Protein AF-A0A9W6BSF3-F1 (afdb_monomer)

Nearest PDB structures (foldseek):
  6w2r-assembly3_C  TM=2.565E-01  e=5.967E+00  synthetic construct

Radius of gyration: 15.78 Å; Cα contacts (8 Å, |Δi|>4): 71; chains: 1; bounding box: 41×34×52 Å

Organism: NCBI:txid330485

Mean predicted aligned error: 7.22 Å

pLDDT: mean 84.15, std 15.53, range [37.84, 98.12]

Structure (mmCIF, N/CA/C/O backbone):
data_AF-A0A9W6BSF3-F1
#
_entry.id   AF-A0A9W6BSF3-F1
#
loop_
_atom_site.group_PDB
_atom_site.id
_atom_site.type_symbol
_atom_site.label_atom_id
_atom_site.label_alt_id
_atom_site.label_comp_id
_atom_site.label_asym_id
_atom_site.label_entity_id
_atom_site.label_seq_id
_atom_site.pdbx_PDB_ins_code
_atom_site.Cartn_x
_atom_site.Cartn_y
_atom_site.Cartn_z
_atom_site.occupancy
_atom_site.B_iso_or_equiv
_atom_site.auth_seq_id
_atom_site.auth_comp_id
_atom_site.auth_asym_id
_atom_site.auth_atom_id
_atom_site.pdbx_PDB_model_num
ATOM 1 N N . MET A 1 1 ? -2.234 1.289 -33.900 1.00 45.69 1 MET A N 1
ATOM 2 C CA . MET A 1 1 ? -1.082 2.038 -33.365 1.00 45.69 1 MET A CA 1
ATOM 3 C C . MET A 1 1 ? -1.508 2.508 -31.994 1.00 45.69 1 MET A C 1
ATOM 5 O O . MET A 1 1 ? -2.360 3.383 -31.941 1.00 45.69 1 MET A O 1
ATOM 9 N N . THR A 1 2 ? -1.047 1.851 -30.929 1.00 49.62 2 THR A N 1
ATOM 10 C CA . THR A 1 2 ? -1.250 2.350 -29.563 1.00 49.62 2 THR A CA 1
ATOM 11 C C . THR A 1 2 ? -0.461 3.640 -29.412 1.00 49.62 2 THR A C 1
ATOM 13 O O . THR A 1 2 ? 0.667 3.733 -29.907 1.00 49.62 2 THR A O 1
ATOM 16 N N . THR A 1 3 ? -1.088 4.651 -28.820 1.00 48.81 3 THR A N 1
ATOM 17 C CA . THR A 1 3 ? -0.471 5.955 -28.599 1.00 48.81 3 THR A CA 1
ATOM 18 C C . THR A 1 3 ? -0.372 6.268 -27.116 1.00 48.81 3 THR A C 1
ATOM 20 O O . THR A 1 3 ? -0.758 5.478 -26.262 1.00 48.81 3 THR A O 1
ATOM 23 N N . TRP A 1 4 ? 0.266 7.403 -26.839 1.00 48.16 4 TRP A N 1
ATOM 24 C CA . TRP A 1 4 ? 1.271 7.579 -25.791 1.00 48.16 4 TRP A CA 1
ATOM 25 C C . TRP A 1 4 ? 0.789 7.513 -24.332 1.00 48.16 4 TRP A C 1
ATOM 27 O O . TRP A 1 4 ? 1.593 7.665 -23.421 1.00 48.16 4 TRP A O 1
ATOM 37 N N . LEU A 1 5 ? -0.497 7.267 -24.126 1.00 37.84 5 LEU A N 1
ATOM 38 C CA . LEU A 1 5 ? -1.189 7.272 -22.845 1.00 37.84 5 LEU A CA 1
ATOM 39 C C . LEU A 1 5 ? -2.252 6.156 -22.757 1.00 37.84 5 LEU A C 1
ATOM 41 O O . LEU A 1 5 ? -2.842 5.915 -21.713 1.00 37.84 5 LEU A O 1
ATOM 45 N N . ASP A 1 6 ? -2.513 5.427 -23.841 1.00 42.97 6 ASP A N 1
ATOM 46 C CA . ASP A 1 6 ? -3.643 4.487 -23.906 1.00 42.97 6 ASP A CA 1
ATOM 47 C C . ASP A 1 6 ? -3.351 3.159 -23.152 1.00 42.97 6 ASP A C 1
ATOM 49 O O . ASP A 1 6 ? -4.168 2.240 -23.121 1.00 42.97 6 ASP A O 1
ATOM 53 N N . GLU A 1 7 ? -2.174 3.101 -22.516 1.00 51.97 7 GLU A N 1
ATOM 54 C CA . GLU A 1 7 ? -1.539 2.031 -21.732 1.00 51.97 7 GLU A CA 1
ATOM 55 C C . GLU A 1 7 ? -1.190 2.497 -20.281 1.00 51.97 7 GLU A C 1
ATOM 57 O O . GLU A 1 7 ? -0.602 1.733 -19.511 1.00 51.97 7 GLU A O 1
ATOM 62 N N . GLU A 1 8 ? -1.537 3.745 -19.910 1.00 40.22 8 GLU A N 1
ATOM 63 C CA . GLU A 1 8 ? -0.925 4.607 -18.865 1.00 40.22 8 GLU A CA 1
ATOM 64 C C . GLU A 1 8 ? -0.982 4.109 -17.412 1.00 40.22 8 GLU A C 1
ATOM 66 O O . GLU A 1 8 ? -0.116 4.474 -16.625 1.00 40.22 8 GLU A O 1
ATOM 71 N N . TRP A 1 9 ? -1.902 3.218 -17.048 1.00 58.38 9 TRP A N 1
ATOM 72 C CA . TRP A 1 9 ? -1.777 2.424 -15.818 1.00 58.38 9 TRP A CA 1
ATOM 73 C C . TRP A 1 9 ? -2.178 0.987 -16.119 1.00 58.38 9 TRP A C 1
ATOM 75 O O . TRP A 1 9 ? -3.318 0.560 -15.931 1.00 58.38 9 TRP A O 1
ATOM 85 N N . THR A 1 10 ? -1.214 0.238 -16.643 1.00 70.50 10 THR A N 1
ATOM 86 C CA . THR A 1 10 ? -1.360 -1.195 -16.882 1.00 70.50 10 THR A CA 1
ATOM 87 C C . THR A 1 10 ? -1.411 -1.956 -15.558 1.00 70.50 10 THR A C 1
ATOM 89 O O . THR A 1 10 ? -0.681 -1.660 -14.610 1.00 70.50 10 THR A O 1
ATOM 92 N N . VAL A 1 11 ? -2.268 -2.981 -15.490 1.00 75.19 11 VAL A N 1
ATOM 93 C CA . VAL A 1 11 ? -2.214 -3.958 -14.399 1.00 75.19 11 VAL A CA 1
ATOM 94 C C . VAL A 1 11 ? -0.913 -4.737 -14.536 1.00 75.19 11 VAL A C 1
ATOM 96 O O . VAL A 1 11 ? -0.784 -5.614 -15.388 1.00 75.19 11 VAL A O 1
ATOM 99 N N . LEU A 1 12 ? 0.049 -4.396 -13.690 1.00 85.19 12 LEU A N 1
ATOM 100 C CA . LEU A 1 12 ? 1.318 -5.091 -13.598 1.00 85.19 12 LEU A CA 1
ATOM 101 C C . LEU A 1 12 ? 1.198 -6.279 -12.631 1.00 85.19 12 LEU A C 1
ATOM 103 O O . LEU A 1 12 ? 0.552 -6.147 -11.583 1.00 85.19 12 LEU A O 1
ATOM 107 N N . PRO A 1 13 ? 1.805 -7.442 -12.937 1.00 88.38 13 PRO A N 1
ATOM 108 C CA . PRO A 1 13 ? 1.832 -8.573 -12.008 1.00 88.38 13 PRO A CA 1
ATOM 109 C C . PRO A 1 13 ? 2.482 -8.202 -10.664 1.00 88.38 13 PRO A C 1
ATOM 111 O O . PRO A 1 13 ? 2.090 -8.723 -9.618 1.00 88.38 13 PRO A O 1
ATOM 114 N N . GLU A 1 14 ? 3.402 -7.238 -10.665 1.00 93.56 14 GLU A N 1
ATOM 115 C CA . GLU A 1 14 ? 4.033 -6.664 -9.479 1.00 93.56 14 GLU A CA 1
ATOM 116 C C . GLU A 1 14 ? 3.009 -6.059 -8.511 1.00 93.56 14 GLU A C 1
ATOM 118 O O . GLU A 1 14 ? 3.165 -6.197 -7.299 1.00 93.56 14 GLU A O 1
ATOM 123 N N . HIS A 1 15 ? 1.915 -5.466 -9.005 1.00 91.38 15 HIS A N 1
ATOM 124 C CA . HIS A 1 15 ? 0.865 -4.918 -8.139 1.00 91.38 15 HIS A CA 1
ATOM 125 C C . HIS A 1 15 ? 0.206 -6.003 -7.280 1.00 91.38 15 HIS A C 1
ATOM 127 O O . HIS A 1 15 ? -0.132 -5.748 -6.124 1.00 91.38 15 HIS A O 1
ATOM 133 N N . ALA A 1 16 ? 0.050 -7.223 -7.808 1.00 90.25 16 ALA A N 1
ATOM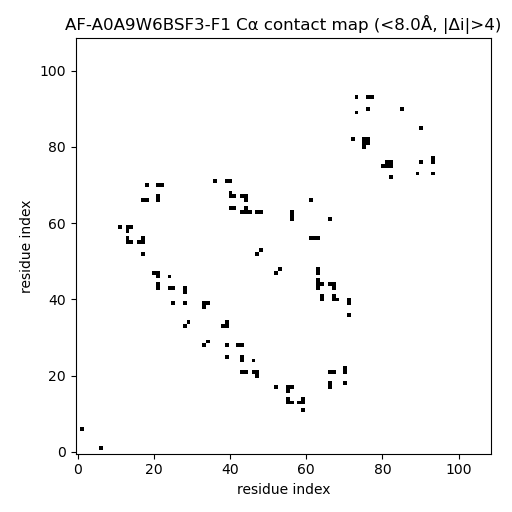 134 C CA . ALA A 1 16 ? -0.498 -8.342 -7.045 1.00 90.25 16 ALA A CA 1
ATOM 135 C C . ALA A 1 16 ? 0.479 -8.804 -5.953 1.00 90.25 16 ALA A C 1
ATOM 137 O O . ALA A 1 16 ? 0.068 -9.028 -4.815 1.00 90.25 16 ALA A O 1
ATOM 138 N N . GLN A 1 17 ? 1.775 -8.885 -6.272 1.00 95.12 17 GLN A N 1
ATOM 139 C CA . GLN A 1 17 ? 2.818 -9.228 -5.302 1.00 95.12 17 GLN A CA 1
ATOM 140 C C . GLN A 1 17 ? 2.899 -8.194 -4.169 1.00 95.12 17 GLN A C 1
ATOM 142 O O . GLN A 1 17 ? 2.894 -8.564 -2.993 1.00 95.12 17 GLN A O 1
ATOM 147 N N . LEU A 1 18 ? 2.953 -6.905 -4.515 1.00 96.25 18 LEU A N 1
ATOM 148 C CA . LEU A 1 18 ? 3.024 -5.805 -3.552 1.00 96.25 18 LEU A CA 1
ATOM 149 C C . LEU A 1 18 ? 1.746 -5.721 -2.708 1.00 96.25 18 LEU A C 1
ATOM 151 O O . LEU A 1 18 ? 1.823 -5.606 -1.484 1.00 96.25 18 LEU A O 1
ATOM 155 N N . GLY A 1 19 ? 0.578 -5.855 -3.342 1.00 94.62 19 GLY A N 1
ATOM 156 C CA . GLY A 1 19 ? -0.716 -5.861 -2.663 1.00 94.62 19 GLY A CA 1
ATOM 157 C C . GLY A 1 19 ? -0.850 -7.008 -1.663 1.00 94.62 19 GLY A C 1
ATOM 158 O O . GLY A 1 19 ? -1.278 -6.780 -0.531 1.00 94.62 19 GLY A O 1
ATOM 159 N N . GLN A 1 20 ? -0.428 -8.221 -2.036 1.00 95.69 20 GLN A N 1
ATOM 160 C CA . GLN A 1 20 ? -0.450 -9.371 -1.130 1.00 95.69 20 GLN A CA 1
ATOM 161 C C . GLN A 1 20 ? 0.500 -9.171 0.057 1.00 95.69 20 GLN A C 1
ATOM 163 O O . GLN A 1 20 ? 0.103 -9.379 1.203 1.00 95.69 20 GLN A O 1
ATOM 168 N N . ALA A 1 21 ? 1.730 -8.708 -0.189 1.00 97.38 21 ALA A N 1
ATOM 169 C CA . ALA A 1 21 ? 2.696 -8.451 0.878 1.00 97.38 21 ALA A CA 1
ATOM 170 C C . ALA A 1 21 ? 2.191 -7.392 1.876 1.00 97.38 21 ALA A C 1
ATOM 172 O O . ALA A 1 21 ? 2.334 -7.566 3.091 1.00 97.38 21 ALA A O 1
ATOM 173 N N . ALA A 1 22 ? 1.565 -6.324 1.371 1.00 97.62 22 ALA A N 1
ATOM 174 C CA . ALA A 1 22 ? 0.992 -5.263 2.189 1.00 97.62 22 ALA A CA 1
ATOM 175 C C . ALA A 1 22 ? -0.210 -5.767 3.007 1.00 97.62 22 ALA A C 1
ATOM 177 O O . ALA A 1 22 ? -0.287 -5.512 4.209 1.00 97.62 22 ALA A O 1
ATOM 178 N N . ALA A 1 23 ? -1.104 -6.551 2.393 1.00 96.12 23 ALA A N 1
ATOM 179 C CA . ALA A 1 23 ? -2.241 -7.166 3.076 1.00 96.12 23 ALA A CA 1
ATOM 180 C C . ALA A 1 23 ? -1.795 -8.118 4.198 1.00 96.12 23 ALA A C 1
ATOM 182 O O . ALA A 1 23 ? -2.311 -8.047 5.316 1.00 96.12 23 ALA A O 1
ATOM 183 N N . ASP A 1 24 ? -0.795 -8.964 3.940 1.00 96.69 24 ASP A N 1
ATOM 184 C CA . ASP A 1 24 ? -0.257 -9.884 4.942 1.00 96.69 24 ASP A CA 1
ATOM 185 C C . ASP A 1 24 ? 0.376 -9.130 6.120 1.00 96.69 24 ASP A C 1
ATOM 187 O O . ASP A 1 24 ? 0.194 -9.519 7.279 1.00 96.69 24 ASP A O 1
ATOM 191 N N . ALA A 1 25 ? 1.121 -8.053 5.844 1.00 96.19 25 ALA A N 1
ATOM 192 C CA . ALA A 1 25 ? 1.688 -7.186 6.876 1.00 96.19 25 ALA A CA 1
ATOM 193 C C . ALA A 1 25 ? 0.588 -6.516 7.710 1.00 96.19 25 ALA A C 1
ATOM 195 O O . ALA A 1 25 ? 0.613 -6.609 8.938 1.00 96.19 25 ALA A O 1
ATOM 196 N N . TYR A 1 26 ? -0.418 -5.935 7.054 1.00 95.69 26 TYR A N 1
ATOM 197 C CA . TYR A 1 26 ? -1.568 -5.318 7.710 1.00 95.69 26 TYR A CA 1
ATOM 198 C C . TYR A 1 26 ? -2.290 -6.301 8.637 1.00 95.69 26 TYR A C 1
ATOM 200 O O . TYR A 1 26 ? -2.457 -6.015 9.820 1.00 95.69 26 TYR A O 1
ATOM 208 N N . VAL A 1 27 ? -2.637 -7.504 8.166 1.00 94.25 27 VAL A N 1
ATOM 209 C CA . VAL A 1 27 ? -3.319 -8.514 8.996 1.00 94.25 27 VAL A CA 1
ATOM 210 C C . VAL A 1 27 ? -2.477 -8.902 10.214 1.00 94.25 27 VAL A C 1
ATOM 212 O O . VAL A 1 27 ? -3.019 -9.043 11.314 1.00 94.25 27 VAL A O 1
ATOM 215 N N . ARG A 1 28 ? -1.155 -9.058 10.057 1.00 93.56 28 ARG A N 1
ATOM 216 C CA . ARG A 1 28 ? -0.261 -9.336 11.194 1.00 93.56 28 ARG A CA 1
ATOM 217 C C . ARG A 1 28 ? -0.256 -8.196 12.210 1.00 93.56 28 ARG A C 1
ATOM 219 O O . ARG A 1 28 ? -0.298 -8.481 13.403 1.00 93.56 28 ARG A O 1
ATOM 226 N N . LEU A 1 29 ? -0.212 -6.943 11.759 1.00 93.19 29 LEU A N 1
ATOM 227 C CA . LEU A 1 29 ? -0.201 -5.760 12.626 1.00 93.19 29 LEU A CA 1
ATOM 228 C C . LEU A 1 29 ? -1.534 -5.577 13.359 1.00 93.19 29 LEU A C 1
ATOM 230 O O . LEU A 1 29 ? -1.542 -5.418 14.577 1.00 93.19 29 LEU A O 1
ATOM 234 N N . ARG A 1 30 ? -2.665 -5.732 12.663 1.00 89.56 30 ARG A N 1
ATOM 235 C CA . ARG A 1 30 ? -4.003 -5.673 13.278 1.00 89.56 30 ARG A CA 1
ATOM 236 C C . ARG A 1 30 ? -4.185 -6.725 14.368 1.00 89.56 30 ARG A C 1
ATOM 238 O O . ARG A 1 30 ? -4.738 -6.437 15.421 1.00 89.56 30 ARG A O 1
ATOM 245 N N . ARG A 1 31 ? -3.653 -7.936 14.168 1.00 90.75 31 ARG A N 1
ATOM 246 C CA . ARG A 1 31 ? -3.671 -8.997 15.194 1.00 90.75 31 ARG A CA 1
ATOM 247 C C . ARG A 1 31 ? -2.830 -8.675 16.432 1.00 90.75 31 ARG A C 1
ATOM 249 O O . ARG A 1 31 ? -3.041 -9.300 17.466 1.00 90.75 31 ARG A O 1
ATOM 256 N N . ARG A 1 32 ? -1.882 -7.739 16.338 1.00 89.75 32 ARG A N 1
ATOM 257 C CA . ARG A 1 32 ? -1.079 -7.255 17.473 1.00 89.75 32 ARG A CA 1
ATOM 258 C C . ARG A 1 32 ? -1.759 -6.115 18.242 1.00 89.75 32 ARG A C 1
ATOM 260 O O . ARG A 1 32 ? -1.224 -5.715 19.267 1.00 89.75 32 ARG A O 1
ATOM 267 N N . GLY A 1 33 ? -2.921 -5.638 17.783 1.00 87.69 33 GLY A N 1
ATOM 268 C CA . GLY A 1 33 ? -3.676 -4.560 18.428 1.00 87.69 33 GLY A CA 1
ATOM 269 C C . GLY A 1 33 ? -3.247 -3.150 18.015 1.00 87.69 33 GLY A C 1
ATOM 270 O O . GLY A 1 33 ? -3.511 -2.208 18.751 1.00 87.69 33 GLY A O 1
ATOM 271 N N . GLU A 1 34 ? -2.571 -2.990 16.873 1.00 82.50 34 GLU A N 1
ATOM 272 C CA . GLU A 1 34 ? -2.261 -1.662 16.332 1.00 82.50 34 GLU A CA 1
ATOM 273 C C . GLU A 1 34 ? -3.515 -1.061 15.673 1.00 82.50 34 GLU A C 1
ATOM 275 O O . GLU A 1 34 ? -3.950 -1.540 14.617 1.00 82.50 34 GLU A O 1
ATOM 280 N N . ASP A 1 35 ? -4.105 -0.044 16.311 1.00 81.75 35 ASP A N 1
ATOM 281 C CA . ASP A 1 35 ? -5.368 0.594 15.903 1.00 81.75 35 ASP A CA 1
ATOM 282 C C . ASP A 1 35 ? -5.214 1.994 15.296 1.00 81.75 35 ASP A C 1
ATOM 284 O O . ASP A 1 35 ? -6.127 2.459 14.610 1.00 81.75 35 ASP A O 1
ATOM 288 N N . ASP A 1 36 ? -4.069 2.653 15.484 1.00 90.00 36 ASP A N 1
ATOM 289 C CA . ASP A 1 36 ? -3.819 3.951 14.865 1.00 90.00 36 ASP A CA 1
ATOM 290 C C . ASP A 1 36 ? -3.448 3.787 13.385 1.00 90.00 36 ASP A C 1
ATOM 292 O O . ASP A 1 36 ? -2.404 3.235 13.038 1.00 90.00 36 ASP A O 1
ATOM 296 N N . MET A 1 37 ? -4.301 4.291 12.492 1.00 89.56 37 MET A N 1
ATOM 297 C CA . MET A 1 37 ? -4.137 4.100 11.047 1.00 89.56 37 MET A CA 1
ATOM 298 C C . MET A 1 37 ? -2.843 4.725 10.511 1.00 89.56 37 MET A C 1
ATOM 300 O O . MET A 1 37 ? -2.218 4.145 9.623 1.00 89.56 37 MET A O 1
ATOM 304 N N . GLY A 1 38 ? -2.392 5.854 11.070 1.00 91.31 38 GLY A N 1
ATOM 305 C CA . GLY A 1 38 ? -1.112 6.463 10.692 1.00 91.31 38 GLY A CA 1
ATOM 306 C C . GLY A 1 38 ? 0.079 5.569 11.050 1.00 91.31 38 GLY A C 1
ATOM 307 O O . GLY A 1 38 ? 0.961 5.328 10.222 1.00 91.31 38 GLY A O 1
ATOM 308 N N . SER A 1 39 ? 0.063 5.006 12.255 1.00 93.56 39 SER A N 1
ATOM 309 C CA . SER A 1 39 ? 1.056 4.036 12.721 1.00 93.56 39 SER A CA 1
ATOM 310 C C . SER A 1 39 ? 1.023 2.752 11.894 1.00 93.56 39 SER A C 1
ATOM 312 O O . SER A 1 39 ? 2.077 2.233 11.524 1.00 93.56 39 SER A O 1
ATOM 314 N N . VAL A 1 40 ? -0.168 2.284 11.502 1.00 94.81 40 VAL A N 1
ATOM 315 C CA . VAL A 1 40 ? -0.323 1.145 10.586 1.00 94.81 40 VAL A CA 1
ATOM 316 C C . VAL A 1 40 ? 0.316 1.433 9.225 1.00 94.81 40 VAL A C 1
ATOM 318 O O . VAL A 1 40 ? 1.042 0.571 8.731 1.00 94.81 40 VAL A O 1
ATOM 321 N N . VAL A 1 41 ? 0.121 2.618 8.630 1.00 96.38 41 VAL A N 1
ATOM 322 C CA . VAL A 1 41 ? 0.767 2.983 7.350 1.00 96.38 41 VAL A CA 1
ATOM 323 C C . VAL A 1 41 ? 2.286 2.864 7.458 1.00 96.38 41 VAL A C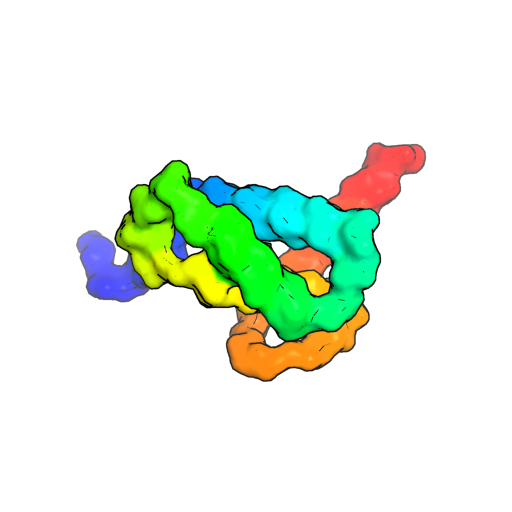 1
ATOM 325 O O . VAL A 1 41 ? 2.911 2.195 6.635 1.00 96.38 41 VAL A O 1
ATOM 328 N N . LEU A 1 42 ? 2.887 3.470 8.485 1.00 97.31 42 LEU A N 1
ATOM 329 C CA . LEU A 1 42 ? 4.342 3.456 8.662 1.00 97.31 42 LEU A CA 1
ATOM 330 C C . LEU A 1 42 ? 4.878 2.051 8.963 1.00 97.31 42 LEU A C 1
ATOM 332 O O . LEU A 1 42 ? 5.931 1.663 8.446 1.00 97.31 42 LEU A O 1
ATOM 336 N N . ALA A 1 43 ? 4.155 1.271 9.766 1.00 96.69 43 ALA A N 1
ATOM 337 C CA . ALA A 1 43 ? 4.533 -0.095 10.102 1.00 96.69 43 ALA A CA 1
ATOM 338 C C . ALA A 1 43 ? 4.455 -1.027 8.881 1.00 96.69 43 ALA A C 1
ATOM 340 O O . ALA A 1 43 ? 5.375 -1.815 8.657 1.00 96.69 43 ALA A O 1
ATOM 341 N N . VAL A 1 44 ? 3.411 -0.910 8.051 1.00 97.62 44 VAL A N 1
ATOM 342 C CA . VAL A 1 44 ? 3.313 -1.657 6.785 1.00 97.62 44 VAL A CA 1
ATOM 343 C C . VAL A 1 44 ? 4.421 -1.217 5.826 1.00 97.62 44 VAL A C 1
ATOM 345 O O . VAL A 1 44 ? 5.128 -2.075 5.302 1.00 97.62 44 VAL A O 1
ATOM 348 N N . ALA A 1 45 ? 4.653 0.088 5.658 1.00 98.00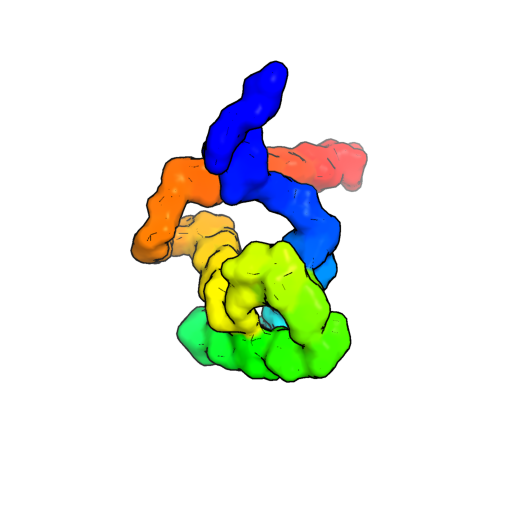 45 ALA A N 1
ATOM 349 C CA . ALA A 1 45 ? 5.705 0.594 4.774 1.00 98.00 45 ALA A CA 1
ATOM 350 C C . ALA A 1 45 ? 7.087 0.071 5.186 1.00 98.00 45 ALA A C 1
ATOM 352 O O . ALA A 1 45 ? 7.877 -0.341 4.337 1.00 98.00 45 ALA A O 1
ATOM 353 N N . SER A 1 46 ? 7.347 -0.006 6.493 1.00 97.69 46 SER A N 1
ATOM 354 C CA . SER A 1 46 ? 8.581 -0.581 7.033 1.00 97.69 46 SER A CA 1
ATOM 355 C C . SER A 1 46 ? 8.722 -2.074 6.714 1.00 97.69 46 SER A C 1
ATOM 357 O O . SER A 1 46 ? 9.797 -2.519 6.322 1.00 97.69 46 SER A O 1
ATOM 359 N N . GLU A 1 47 ? 7.642 -2.856 6.815 1.00 96.69 47 GLU A N 1
ATOM 360 C CA . GLU A 1 47 ? 7.640 -4.284 6.449 1.00 96.69 47 GLU A CA 1
ATOM 361 C C . GLU A 1 47 ? 7.888 -4.517 4.949 1.00 96.69 47 GLU A C 1
ATOM 363 O O . GLU A 1 47 ? 8.416 -5.569 4.560 1.00 96.69 47 GLU A O 1
ATOM 368 N N . LEU A 1 48 ? 7.502 -3.551 4.111 1.00 98.12 48 LEU A N 1
ATOM 369 C CA . LEU A 1 48 ? 7.654 -3.591 2.659 1.00 98.12 48 LEU A CA 1
ATOM 370 C C . LEU A 1 48 ? 9.059 -3.191 2.175 1.00 98.12 48 LEU A C 1
ATOM 372 O O . LEU A 1 48 ? 9.404 -3.513 1.041 1.00 98.12 48 LEU A O 1
ATOM 376 N N . LEU A 1 49 ? 9.916 -2.604 3.022 1.00 97.31 49 LEU A N 1
ATOM 377 C CA . LEU A 1 49 ? 11.322 -2.281 2.695 1.00 97.31 49 LEU A CA 1
ATOM 378 C C . LEU A 1 49 ? 12.235 -3.512 2.518 1.00 97.31 49 LEU A C 1
ATOM 380 O O . LEU A 1 49 ? 13.453 -3.385 2.380 1.00 97.31 49 LEU A O 1
ATOM 384 N N . ARG A 1 50 ? 11.670 -4.718 2.531 1.00 95.81 50 ARG A N 1
ATOM 385 C CA . ARG A 1 50 ? 12.415 -5.967 2.391 1.00 95.81 50 ARG A CA 1
ATOM 386 C C . ARG A 1 50 ? 13.043 -6.109 0.988 1.00 95.81 50 ARG A C 1
ATOM 388 O O . ARG A 1 50 ? 12.391 -5.775 -0.009 1.00 95.81 50 ARG A O 1
ATOM 395 N N . PRO A 1 51 ? 14.284 -6.623 0.871 1.00 96.94 51 PRO A N 1
ATOM 396 C CA . PRO A 1 51 ? 15.012 -6.668 -0.401 1.00 96.94 51 PRO A CA 1
ATOM 397 C C . PRO A 1 51 ? 14.277 -7.406 -1.526 1.00 96.94 51 PRO A C 1
ATOM 399 O O . PRO A 1 51 ? 14.395 -7.032 -2.693 1.00 96.94 51 PRO A O 1
ATOM 402 N N . GLU A 1 52 ? 13.478 -8.417 -1.186 1.00 96.75 52 GLU A N 1
ATOM 403 C CA . GLU A 1 52 ? 12.760 -9.268 -2.139 1.00 96.75 52 GLU A CA 1
ATOM 404 C C . GLU A 1 52 ? 11.685 -8.504 -2.930 1.00 96.75 52 GLU A C 1
ATOM 406 O O . GLU A 1 52 ? 11.299 -8.935 -4.015 1.00 96.75 52 GLU A O 1
ATOM 411 N N . LEU A 1 53 ? 11.210 -7.362 -2.417 1.00 97.19 53 LEU A N 1
ATOM 412 C CA . LEU A 1 53 ? 10.210 -6.518 -3.082 1.00 97.19 53 LEU A CA 1
ATOM 413 C C . LEU A 1 53 ? 10.831 -5.384 -3.904 1.00 97.19 53 LEU A C 1
ATOM 415 O O . LEU A 1 53 ? 10.135 -4.758 -4.701 1.00 97.19 53 LEU A O 1
ATOM 419 N N . SER A 1 54 ? 12.138 -5.132 -3.767 1.00 96.94 54 SER A N 1
ATOM 420 C CA . SER A 1 54 ? 12.818 -4.018 -4.446 1.00 96.94 54 SER A CA 1
ATOM 421 C C . SER A 1 54 ? 12.653 -4.066 -5.970 1.00 96.94 54 SER A C 1
ATOM 423 O O . SER A 1 54 ? 12.485 -3.032 -6.617 1.00 96.94 54 SER A O 1
ATOM 425 N N . ALA A 1 55 ? 12.668 -5.267 -6.556 1.00 96.38 55 ALA A N 1
ATOM 426 C CA . ALA A 1 55 ? 12.453 -5.436 -7.989 1.00 96.38 55 ALA A CA 1
ATOM 427 C C . ALA A 1 55 ? 11.031 -5.078 -8.425 1.00 96.38 55 ALA A C 1
ATOM 429 O O . ALA A 1 55 ? 10.883 -4.412 -9.447 1.00 96.38 55 ALA A O 1
ATOM 430 N N . ALA A 1 56 ? 10.030 -5.466 -7.632 1.00 95.19 56 ALA A N 1
ATOM 431 C CA . ALA A 1 56 ? 8.632 -5.171 -7.906 1.00 95.19 56 ALA A CA 1
ATOM 432 C C . ALA A 1 56 ? 8.364 -3.662 -7.836 1.00 95.19 56 ALA A C 1
ATOM 434 O O . ALA A 1 56 ? 7.852 -3.107 -8.798 1.00 95.19 56 ALA A O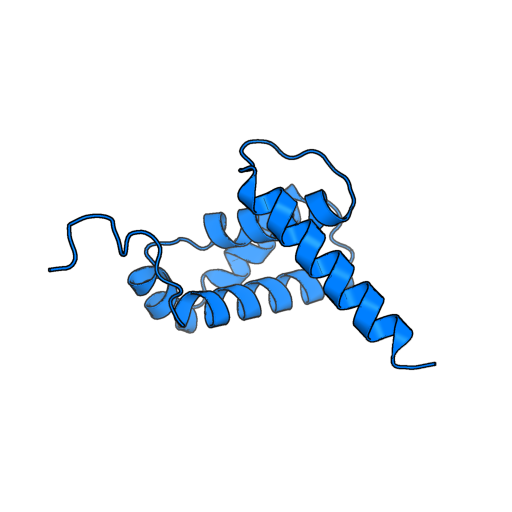 1
ATOM 435 N N . PHE A 1 57 ? 8.820 -2.983 -6.775 1.00 96.06 57 PHE A N 1
ATOM 436 C CA . PHE A 1 57 ? 8.673 -1.526 -6.632 1.00 96.06 57 PHE A CA 1
ATOM 437 C C . PHE A 1 57 ? 9.299 -0.740 -7.787 1.00 96.06 57 PHE A C 1
ATOM 439 O O . PHE A 1 57 ? 8.700 0.189 -8.322 1.00 96.06 57 PHE A O 1
ATOM 446 N N . ARG A 1 58 ? 10.502 -1.136 -8.216 1.00 95.06 58 ARG A N 1
ATOM 447 C CA . ARG A 1 58 ? 11.169 -0.492 -9.352 1.00 95.06 58 ARG A CA 1
ATOM 448 C C . ARG A 1 58 ? 10.407 -0.696 -10.662 1.00 95.06 58 ARG A C 1
ATOM 450 O O . ARG A 1 58 ? 10.403 0.204 -11.490 1.00 95.06 58 ARG A O 1
ATOM 457 N N . ALA A 1 59 ? 9.826 -1.876 -10.871 1.00 92.62 59 ALA A N 1
ATOM 458 C CA . ALA A 1 59 ? 9.084 -2.196 -12.087 1.00 92.62 59 ALA A CA 1
ATOM 459 C C . ALA A 1 59 ? 7.694 -1.541 -12.117 1.00 92.62 59 ALA A C 1
ATOM 461 O O . ALA A 1 59 ? 7.247 -1.137 -13.186 1.00 92.62 59 ALA A O 1
ATOM 462 N N . SER A 1 60 ? 7.042 -1.389 -10.960 1.00 91.19 60 SER A N 1
ATOM 463 C CA . SER A 1 60 ? 5.741 -0.724 -10.839 1.00 91.19 60 SER A CA 1
ATOM 464 C C . SER A 1 60 ? 5.817 0.795 -10.722 1.00 91.19 60 SER A C 1
ATOM 466 O O . SER A 1 60 ? 4.778 1.442 -10.769 1.00 91.19 60 SER A O 1
ATOM 468 N N . PHE A 1 61 ? 7.016 1.370 -10.569 1.00 92.06 61 PHE 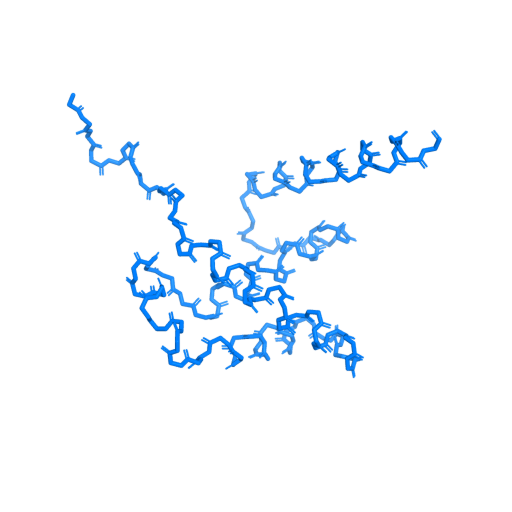A N 1
ATOM 469 C CA . PHE A 1 61 ? 7.213 2.803 -10.315 1.00 92.06 61 PHE A CA 1
ATOM 470 C C . PHE A 1 61 ? 6.420 3.315 -9.101 1.00 92.06 61 PHE A C 1
ATOM 472 O O . PHE A 1 61 ? 5.957 4.451 -9.090 1.00 92.06 61 PHE A O 1
ATOM 479 N N . THR A 1 62 ? 6.284 2.475 -8.074 1.00 92.50 62 THR A N 1
ATOM 480 C CA . THR A 1 62 ? 5.634 2.823 -6.803 1.00 92.50 62 THR A CA 1
ATOM 481 C C . THR A 1 62 ? 6.622 2.708 -5.650 1.00 92.50 62 THR A C 1
ATOM 483 O O . THR A 1 62 ? 7.652 2.038 -5.776 1.00 92.50 62 THR A O 1
ATOM 486 N N . ASP A 1 63 ? 6.269 3.248 -4.487 1.00 96.12 63 ASP A N 1
ATOM 487 C CA . ASP A 1 63 ? 7.054 3.101 -3.262 1.00 96.12 63 ASP A CA 1
ATOM 488 C C . ASP A 1 63 ? 6.292 2.420 -2.094 1.00 96.12 63 ASP A C 1
ATOM 490 O O . ASP A 1 63 ? 5.063 2.272 -2.123 1.00 96.12 63 ASP A O 1
ATOM 494 N N . PRO A 1 64 ? 7.009 1.936 -1.055 1.00 97.81 64 PRO A N 1
ATOM 495 C CA . PRO A 1 64 ? 6.399 1.279 0.101 1.00 97.81 64 PRO A CA 1
ATOM 496 C C . PRO A 1 64 ? 5.368 2.124 0.850 1.00 97.81 64 PRO A C 1
ATOM 498 O O . PRO A 1 64 ? 4.387 1.575 1.357 1.00 97.81 64 PRO A O 1
ATOM 501 N N . PHE A 1 65 ? 5.584 3.434 0.952 1.00 97.12 65 PHE A N 1
ATOM 502 C CA . PHE A 1 65 ? 4.669 4.343 1.626 1.00 97.12 65 PHE A CA 1
ATOM 503 C C . PHE A 1 65 ? 3.394 4.524 0.804 1.00 97.12 65 PHE A C 1
ATOM 505 O O . PHE A 1 65 ? 2.310 4.370 1.360 1.00 97.12 65 PHE A O 1
ATOM 512 N N . GLU A 1 66 ? 3.501 4.742 -0.506 1.00 95.12 66 GLU A N 1
ATOM 513 C CA . GLU A 1 66 ? 2.349 4.846 -1.412 1.00 95.12 66 GLU A CA 1
ATOM 514 C C . GLU A 1 66 ? 1.451 3.607 -1.342 1.00 95.12 66 GLU A C 1
ATOM 516 O O . GLU A 1 66 ? 0.238 3.719 -1.144 1.00 95.12 66 GLU A O 1
ATOM 521 N N . VAL A 1 67 ? 2.045 2.412 -1.438 1.00 95.75 67 VAL A N 1
ATOM 522 C CA . VAL A 1 67 ? 1.302 1.144 -1.363 1.00 95.75 67 VAL A CA 1
ATOM 523 C C . VAL A 1 67 ? 0.628 0.977 0.003 1.00 95.75 67 VAL A C 1
ATOM 525 O O . VAL A 1 67 ? -0.537 0.577 0.077 1.00 95.75 67 VAL A O 1
ATOM 528 N N . SER A 1 68 ? 1.332 1.309 1.086 1.00 97.06 68 SER A N 1
ATOM 529 C CA . SER A 1 68 ? 0.805 1.194 2.453 1.00 97.06 68 SER A CA 1
ATOM 530 C C . SER A 1 68 ? -0.321 2.184 2.721 1.00 97.06 68 SER A C 1
ATOM 532 O O . SER A 1 68 ? -1.347 1.817 3.293 1.00 97.06 68 SER A O 1
ATOM 534 N N . ASN A 1 69 ? -0.156 3.425 2.268 1.00 95.00 69 ASN A N 1
ATOM 535 C CA . ASN A 1 69 ? -1.166 4.463 2.378 1.00 95.00 69 ASN A CA 1
ATOM 536 C C . ASN A 1 69 ? -2.428 4.062 1.604 1.00 95.00 69 ASN A C 1
ATOM 538 O O . ASN A 1 69 ? -3.520 4.052 2.168 1.00 95.00 69 ASN A O 1
ATOM 542 N N . LYS A 1 70 ? -2.280 3.594 0.356 1.00 93.25 70 LYS A N 1
ATOM 543 C CA . LYS A 1 70 ? -3.422 3.166 -0.464 1.00 93.25 70 LYS A CA 1
ATOM 544 C C . LYS A 1 70 ? -4.167 1.965 0.122 1.00 93.25 70 LYS A C 1
ATOM 546 O O . LYS A 1 70 ? -5.393 1.864 -0.003 1.00 93.25 70 LYS A O 1
ATOM 551 N N . LEU A 1 71 ? -3.446 1.042 0.761 1.00 94.31 71 LEU A N 1
ATOM 552 C CA . LEU A 1 71 ? -4.043 -0.074 1.492 1.00 94.31 71 LEU A CA 1
ATOM 553 C C . LEU A 1 71 ? -4.915 0.429 2.648 1.00 94.31 71 LEU A C 1
ATOM 555 O O . LEU A 1 71 ? -6.075 0.029 2.749 1.00 94.31 71 LEU A O 1
ATOM 559 N N . VAL A 1 72 ? -4.369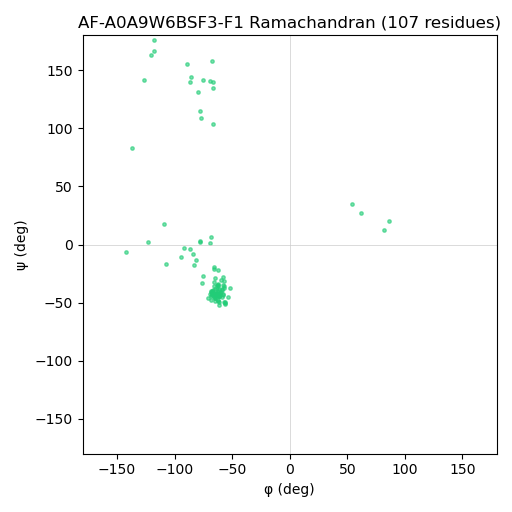 1.297 3.501 1.00 93.31 72 VAL A N 1
ATOM 560 C CA . VAL A 1 72 ? -5.081 1.818 4.675 1.00 93.31 72 VAL A CA 1
ATOM 561 C C . VAL A 1 72 ? -6.280 2.668 4.258 1.00 93.31 72 VAL A C 1
ATOM 563 O O . VAL A 1 72 ? -7.369 2.443 4.776 1.00 93.31 72 VAL A O 1
ATOM 566 N N . GLU A 1 73 ? -6.141 3.530 3.248 1.00 92.44 73 GLU A N 1
ATOM 567 C CA . GLU A 1 73 ? -7.265 4.255 2.636 1.00 92.44 73 GLU A CA 1
ATOM 568 C C . GLU A 1 73 ? -8.376 3.304 2.179 1.00 92.44 73 GLU A C 1
ATOM 570 O O . GLU A 1 73 ? -9.551 3.538 2.454 1.00 92.44 73 GLU A O 1
ATOM 575 N N . THR A 1 74 ? -8.016 2.200 1.512 1.00 90.00 74 THR A N 1
ATOM 576 C CA . THR A 1 74 ? -8.990 1.205 1.037 1.00 90.00 74 THR A CA 1
ATOM 577 C C . THR A 1 74 ? -9.747 0.561 2.202 1.00 90.00 74 THR A C 1
ATOM 579 O O . THR A 1 74 ? -10.953 0.335 2.096 1.00 90.00 74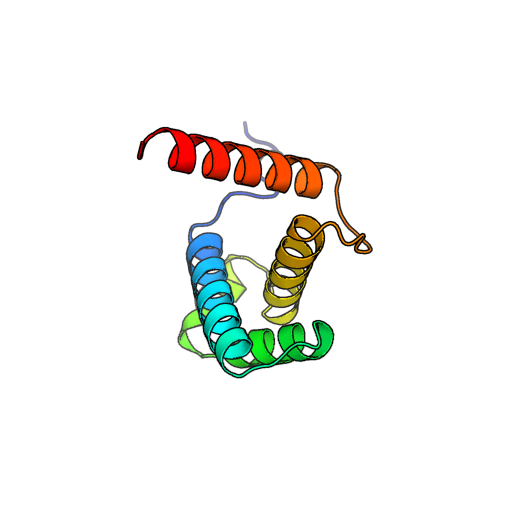 THR A O 1
ATOM 582 N N . VAL A 1 75 ? -9.065 0.269 3.313 1.00 90.88 75 VAL A N 1
ATOM 583 C CA . VAL A 1 75 ? -9.712 -0.270 4.518 1.00 90.88 75 VAL A CA 1
ATOM 584 C C . VAL A 1 75 ? -10.617 0.772 5.168 1.00 90.88 75 VAL A C 1
ATOM 586 O O . VAL A 1 75 ? -11.775 0.480 5.445 1.00 90.88 75 VAL A O 1
ATOM 589 N N . MET A 1 76 ? -10.125 1.994 5.356 1.00 90.44 76 MET A N 1
ATOM 590 C CA . MET A 1 76 ? -10.888 3.087 5.959 1.00 90.44 76 MET A CA 1
ATOM 591 C C . MET A 1 76 ? -12.165 3.395 5.170 1.00 90.44 76 MET A C 1
ATOM 593 O O . MET A 1 76 ? -13.240 3.510 5.750 1.00 90.44 76 MET A O 1
ATOM 597 N N . LEU A 1 77 ? -12.075 3.463 3.841 1.00 89.31 77 LEU A N 1
ATOM 598 C CA . LEU A 1 77 ? -13.238 3.657 2.978 1.00 89.31 77 LEU A CA 1
ATOM 599 C C . LEU A 1 77 ? -14.245 2.502 3.087 1.00 89.31 77 LEU A C 1
ATOM 601 O O . LEU A 1 77 ? -15.453 2.732 3.025 1.00 89.31 77 LEU A O 1
ATOM 605 N N . ARG A 1 78 ? -13.775 1.258 3.256 1.00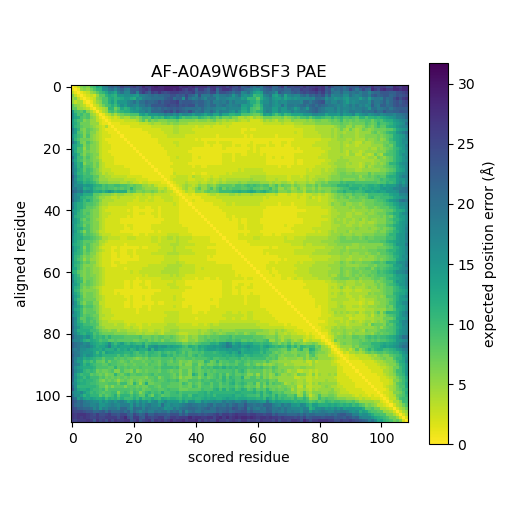 87.12 78 ARG A N 1
ATOM 606 C CA . ARG A 1 78 ? -14.652 0.100 3.491 1.00 87.12 78 ARG A CA 1
ATOM 607 C C . ARG A 1 78 ? -15.389 0.209 4.828 1.00 87.12 78 ARG A C 1
ATOM 609 O O . ARG A 1 78 ? -16.556 -0.169 4.893 1.00 87.12 78 ARG A O 1
ATOM 616 N N . ASP A 1 79 ? -14.737 0.762 5.844 1.00 88.00 79 ASP A N 1
ATOM 617 C CA . ASP A 1 79 ? -15.327 1.028 7.161 1.00 88.00 79 ASP A CA 1
ATOM 618 C C . ASP A 1 79 ? -16.229 2.282 7.165 1.00 88.00 79 ASP A C 1
ATOM 620 O O . ASP A 1 79 ? -16.805 2.644 8.191 1.00 88.00 79 ASP A O 1
ATOM 624 N N . GLY A 1 80 ? -16.401 2.933 6.008 1.00 86.12 80 GLY A N 1
ATOM 625 C CA . GLY A 1 80 ? -17.260 4.103 5.837 1.00 86.12 80 GLY A CA 1
ATOM 626 C C . GLY A 1 80 ? -16.610 5.422 6.252 1.00 86.12 80 GLY A C 1
ATOM 627 O O . GLY A 1 80 ? -17.308 6.429 6.372 1.00 86.12 80 GLY A O 1
ATOM 628 N N . CYS A 1 81 ? -15.294 5.444 6.473 1.00 86.81 81 CYS A N 1
ATOM 629 C CA . CYS A 1 81 ? -14.560 6.678 6.723 1.00 86.81 81 CYS A CA 1
ATOM 630 C C . CYS A 1 81 ? -14.357 7.465 5.425 1.00 86.81 81 CYS A C 1
ATOM 632 O O . CYS A 1 81 ? -14.048 6.897 4.376 1.00 86.81 81 CYS A O 1
ATOM 634 N N . ASP A 1 82 ? -14.462 8.790 5.515 1.00 84.12 82 ASP A N 1
ATOM 635 C CA . ASP A 1 82 ? -14.010 9.676 4.446 1.00 84.12 82 ASP A CA 1
ATOM 636 C C . ASP A 1 82 ? -12.490 9.844 4.540 1.00 84.12 82 ASP A C 1
ATOM 638 O O . ASP A 1 82 ? -11.951 10.095 5.622 1.00 84.12 82 ASP A O 1
ATOM 642 N N . VAL A 1 83 ? -11.795 9.681 3.418 1.00 83.31 83 VAL A N 1
ATOM 643 C CA . VAL A 1 83 ? -10.339 9.842 3.341 1.00 83.31 83 VAL A CA 1
ATOM 644 C C . VAL A 1 83 ? -9.999 10.834 2.236 1.00 83.31 83 VAL A C 1
ATOM 646 O O . VAL A 1 83 ? -10.657 10.885 1.190 1.00 83.31 83 VAL A O 1
ATOM 649 N N . CYS A 1 84 ? -8.991 11.671 2.485 1.00 78.25 84 CYS A N 1
ATOM 650 C CA . CYS A 1 84 ? -8.592 12.703 1.537 1.00 78.25 84 CYS A CA 1
ATOM 651 C C . CYS A 1 84 ? -7.985 12.085 0.266 1.00 78.25 84 CYS A C 1
ATOM 653 O O . CYS A 1 84 ? -7.515 10.953 0.271 1.00 78.25 84 CYS A O 1
ATOM 655 N N . CYS A 1 85 ? -8.002 12.841 -0.835 1.00 71.31 85 CYS A N 1
ATOM 656 C CA . CYS A 1 85 ? -7.304 12.481 -2.076 1.00 71.31 85 CYS A CA 1
ATOM 657 C C . CYS A 1 85 ? -7.776 11.175 -2.756 1.00 71.31 85 CYS A C 1
ATOM 659 O O . CYS A 1 85 ? -7.022 10.562 -3.509 1.00 71.31 85 CYS A O 1
ATOM 661 N N . THR A 1 86 ? -9.036 10.772 -2.553 1.00 71.62 86 THR A N 1
ATOM 662 C CA . THR A 1 86 ? -9.628 9.616 -3.246 1.00 71.62 86 THR A CA 1
ATOM 663 C C . THR A 1 86 ? -10.209 9.974 -4.602 1.00 71.62 86 THR A C 1
ATOM 665 O O . THR A 1 86 ? -10.792 11.042 -4.798 1.00 71.62 86 THR A O 1
ATOM 668 N N . SER A 1 87 ? -10.085 9.046 -5.548 1.00 74.44 87 SER A N 1
ATOM 669 C CA . SER A 1 87 ? -10.731 9.153 -6.854 1.00 74.44 87 SER A CA 1
ATOM 670 C C . SER A 1 87 ? -12.141 8.539 -6.823 1.00 74.44 87 SER A C 1
ATOM 672 O O . SER A 1 87 ? -12.404 7.635 -6.025 1.00 74.44 87 SER A O 1
ATOM 674 N N . PRO A 1 88 ? -13.062 8.954 -7.714 1.00 76.25 88 PRO A N 1
ATOM 675 C CA . PRO A 1 88 ? -14.338 8.257 -7.906 1.00 76.25 88 PRO A CA 1
ATOM 676 C C . PRO A 1 88 ? -14.157 6.748 -8.153 1.00 76.25 88 PRO A C 1
ATOM 678 O O . PRO A 1 88 ? -14.880 5.934 -7.582 1.00 76.25 88 PRO A O 1
ATOM 681 N N . SER A 1 89 ? -13.110 6.372 -8.894 1.00 75.38 89 SER A N 1
ATOM 682 C CA . SER A 1 89 ? -12.747 4.981 -9.182 1.00 75.38 89 SER A CA 1
ATOM 683 C C . SER A 1 89 ? -12.457 4.146 -7.929 1.00 75.38 89 SER A C 1
ATOM 685 O O . SER A 1 89 ? -12.709 2.939 -7.928 1.00 75.38 89 SER A O 1
ATOM 687 N N . ASP A 1 90 ? -11.948 4.762 -6.855 1.00 76.81 90 ASP A N 1
ATOM 688 C CA . ASP A 1 90 ? -11.701 4.079 -5.580 1.00 76.81 90 ASP A CA 1
ATOM 689 C C . ASP A 1 90 ? -13.013 3.689 -4.891 1.00 76.81 90 ASP A C 1
ATOM 691 O O . ASP A 1 90 ? -13.145 2.567 -4.394 1.00 76.81 90 ASP A O 1
ATOM 695 N N . LYS A 1 91 ? -14.010 4.581 -4.922 1.00 76.75 91 LYS A N 1
ATOM 696 C CA . LYS A 1 91 ? -15.344 4.339 -4.352 1.00 76.75 91 LYS A CA 1
ATOM 697 C C . LYS A 1 91 ? -16.064 3.225 -5.111 1.00 76.75 91 LYS A C 1
ATOM 699 O O . LYS A 1 91 ? -16.546 2.275 -4.493 1.00 76.75 91 LYS A O 1
ATOM 704 N N . ASP A 1 92 ? -16.021 3.272 -6.442 1.00 81.50 92 ASP A N 1
ATOM 705 C CA . ASP A 1 92 ? -16.594 2.228 -7.298 1.00 81.50 92 ASP A CA 1
ATOM 706 C C . ASP A 1 92 ? -15.922 0.867 -7.062 1.00 81.50 92 ASP A C 1
ATOM 708 O O . ASP A 1 92 ? -16.575 -0.180 -7.065 1.00 81.50 92 ASP A O 1
ATOM 712 N N . ARG A 1 93 ? -14.598 0.853 -6.843 1.00 80.06 93 ARG A N 1
ATOM 713 C CA . ARG A 1 93 ? -13.852 -0.379 -6.548 1.00 80.06 93 ARG A CA 1
ATOM 714 C C . ARG A 1 93 ? -14.325 -1.016 -5.248 1.00 80.06 93 ARG A C 1
ATOM 716 O O . ARG A 1 93 ? -14.498 -2.233 -5.202 1.00 80.06 93 ARG A O 1
ATOM 723 N N . ILE A 1 94 ? -14.543 -0.213 -4.214 1.00 82.31 94 ILE A N 1
ATOM 724 C CA . ILE A 1 94 ? -14.998 -0.700 -2.909 1.00 82.31 94 ILE A CA 1
ATOM 725 C C . ILE A 1 94 ? -16.424 -1.225 -2.990 1.00 82.31 94 ILE A C 1
ATOM 727 O O . ILE A 1 94 ? -16.701 -2.295 -2.450 1.00 82.31 94 ILE A O 1
ATOM 731 N N . GLN A 1 95 ? -17.299 -0.549 -3.735 1.00 80.94 95 GLN A N 1
ATOM 732 C CA . GLN A 1 95 ? -18.645 -1.049 -3.990 1.00 80.94 95 GLN A CA 1
ATOM 733 C C . GLN A 1 95 ? -18.616 -2.440 -4.644 1.00 80.94 95 GLN A C 1
ATOM 735 O O . GLN A 1 95 ? -19.239 -3.365 -4.123 1.00 80.94 95 GLN A O 1
ATOM 740 N N . ARG A 1 96 ? -17.819 -2.631 -5.707 1.00 83.00 96 ARG A N 1
ATOM 741 C CA . ARG A 1 96 ? -17.670 -3.945 -6.362 1.00 83.00 96 ARG A CA 1
ATOM 742 C C . ARG A 1 96 ? -17.168 -5.025 -5.403 1.00 83.00 96 ARG A C 1
ATOM 744 O O . ARG A 1 96 ? -17.658 -6.150 -5.429 1.00 83.00 96 ARG A O 1
ATOM 751 N N . VAL A 1 97 ? -16.185 -4.707 -4.556 1.00 79.75 97 VAL A N 1
ATOM 752 C CA . VAL A 1 97 ? -15.668 -5.652 -3.549 1.00 79.75 97 VAL A CA 1
ATOM 753 C C . VAL A 1 97 ? -16.753 -6.036 -2.543 1.00 79.75 97 VAL A C 1
ATOM 755 O O . VAL A 1 97 ? -16.912 -7.222 -2.251 1.00 79.75 97 VAL A O 1
ATOM 758 N N . ASN A 1 98 ? -17.526 -5.067 -2.055 1.00 81.62 98 ASN A N 1
ATOM 759 C CA . ASN A 1 98 ? -18.623 -5.321 -1.125 1.00 81.62 98 ASN A CA 1
ATOM 760 C C . ASN A 1 98 ? -19.700 -6.224 -1.753 1.00 81.62 98 ASN A C 1
ATOM 762 O O . ASN A 1 98 ? -20.121 -7.194 -1.124 1.00 81.62 98 ASN A O 1
ATOM 766 N N . GLU A 1 99 ? -20.077 -5.977 -3.011 1.00 86.06 99 GLU A N 1
ATOM 767 C CA . GLU A 1 99 ? -21.020 -6.813 -3.770 1.00 86.06 99 GLU A CA 1
ATOM 768 C C . GLU A 1 99 ? -20.499 -8.252 -3.955 1.00 86.06 99 GLU A C 1
ATOM 770 O O . GLU A 1 99 ? -21.232 -9.218 -3.718 1.00 86.06 99 GLU A O 1
ATOM 775 N N . MET A 1 100 ? -19.215 -8.422 -4.298 1.00 79.75 100 MET A N 1
ATOM 776 C CA . MET A 1 100 ? -18.579 -9.743 -4.416 1.00 79.75 100 MET A CA 1
ATOM 777 C C . MET A 1 100 ? -18.583 -10.514 -3.085 1.00 79.75 100 MET A C 1
ATOM 779 O O . MET A 1 100 ? -18.872 -11.715 -3.062 1.00 79.75 100 MET A O 1
ATOM 783 N N . MET A 1 101 ? -18.307 -9.839 -1.963 1.00 77.25 101 MET A N 1
ATOM 784 C CA . MET A 1 101 ? -18.344 -10.455 -0.630 1.00 77.25 101 MET A CA 1
ATOM 785 C C . MET A 1 101 ? -19.767 -10.847 -0.203 1.00 77.25 101 MET A C 1
ATOM 787 O O . MET A 1 101 ? -19.964 -11.934 0.347 1.00 77.25 101 MET A O 1
ATOM 791 N N . MET A 1 102 ? -20.769 -10.010 -0.494 1.00 77.25 102 MET A N 1
ATOM 792 C CA . MET A 1 102 ? -22.183 -10.311 -0.227 1.00 77.25 102 MET A CA 1
ATOM 793 C C . MET A 1 102 ? -22.681 -11.520 -1.035 1.00 77.25 102 MET A C 1
ATOM 795 O O . MET A 1 102 ? -23.338 -12.408 -0.487 1.00 77.25 102 MET A O 1
ATOM 799 N N . SER A 1 103 ? -22.312 -11.605 -2.316 1.00 74.12 103 SER A N 1
ATOM 800 C CA . SER A 1 103 ? -22.651 -12.736 -3.193 1.00 74.12 103 SER A CA 1
ATOM 801 C C . SER A 1 103 ? -22.019 -14.057 -2.722 1.00 74.12 103 SER A C 1
ATOM 803 O O . SER A 1 103 ? -22.687 -15.092 -2.636 1.00 74.12 103 SER A O 1
ATOM 805 N N . SER A 1 104 ? -20.751 -14.009 -2.301 1.00 65.56 104 SER A N 1
ATOM 806 C CA . SER A 1 104 ? -20.027 -15.177 -1.771 1.00 65.56 104 SER A CA 1
ATOM 807 C C . SER A 1 104 ? -20.624 -15.691 -0.451 1.00 65.56 104 SER A C 1
ATOM 809 O O . SER A 1 104 ? -20.651 -16.895 -0.198 1.00 65.56 104 SER A O 1
ATOM 811 N N . SER A 1 105 ? -21.167 -14.783 0.366 1.00 60.41 105 SER A N 1
ATOM 812 C CA . SER A 1 105 ? -21.836 -15.116 1.632 1.00 60.41 105 SER A CA 1
ATOM 813 C C . SER A 1 105 ? -23.232 -15.719 1.419 1.00 60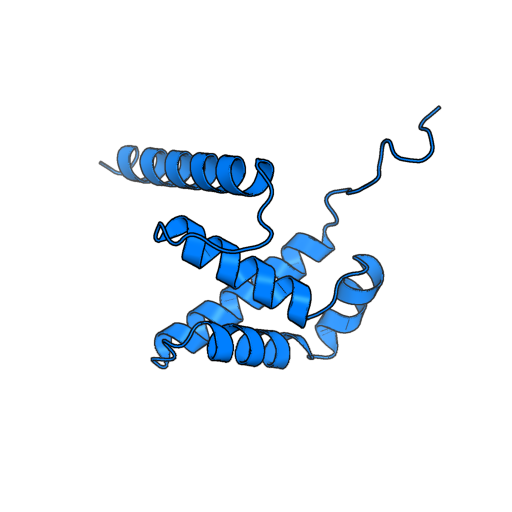.41 105 SER A C 1
ATOM 815 O O . SER A 1 105 ? -23.682 -16.528 2.224 1.00 60.41 105 SER A O 1
ATOM 817 N N . SER A 1 106 ? -23.888 -15.376 0.306 1.00 57.78 106 SER A N 1
ATOM 818 C CA . SER A 1 106 ? -25.227 -15.867 -0.067 1.00 57.78 106 SER A CA 1
ATOM 819 C C . SER A 1 106 ? -25.204 -17.242 -0.748 1.00 57.78 106 SER A C 1
ATOM 821 O O . SER A 1 106 ? -26.228 -17.910 -0.821 1.00 57.78 106 SER A O 1
ATOM 823 N N . SER A 1 107 ? -24.039 -17.671 -1.243 1.00 55.31 107 SER A N 1
ATOM 824 C CA . SER A 1 107 ? -23.844 -18.955 -1.941 1.00 55.31 107 SER A CA 1
ATOM 825 C C . SER A 1 107 ? -23.420 -20.100 -1.006 1.00 55.31 107 SER A C 1
ATOM 827 O O . SER A 1 107 ? -23.249 -21.230 -1.453 1.00 55.31 107 SER A O 1
ATOM 829 N N . SER A 1 108 ? -23.216 -19.799 0.281 1.00 51.22 108 SER A N 1
ATOM 830 C CA . SER A 1 108 ? -22.782 -20.754 1.313 1.00 51.22 108 SER A CA 1
ATOM 831 C C . SER A 1 108 ? -23.898 -21.090 2.319 1.00 51.22 108 SER A C 1
ATOM 833 O O . SER A 1 108 ? -23.599 -21.548 3.421 1.00 51.22 108 SER A O 1
ATOM 835 N N . SER A 1 109 ? -25.163 -20.818 1.972 1.00 41.94 109 SER A N 1
ATOM 836 C CA . SER A 1 109 ? -26.360 -21.132 2.777 1.00 41.94 109 SER A CA 1
ATOM 837 C C . SER A 1 109 ? -27.202 -22.226 2.135 1.00 41.94 109 SER A C 1
ATOM 839 O O . SER A 1 109 ? -27.343 -22.192 0.893 1.00 41.94 109 SER A O 1
#

Sequence (109 aa):
MTTWLDEEWTVLPEHAQLGQAAADAYVRLRRRGEDDMGSVVLAVASELLRPELSAAFRASFTDPFEVSNKLVETVMLRDGCDVCCTSPSDKDRIQRVNEMMMSSSSSSS

Secondary structure (DSSP, 8-state):
---TTTTTT---HHHHHHHHHHHHHHHHHHTTT---HHHHHHHHHHHHT-GGGHHHHHHHT--HHHHHHHHHHHHHHHTT---TT--HHHHHHHHHHHHHHHHHHHT--

Foldseek 3Di:
DDDDCNCPQPDDPLLVVLLVLLVVQLVVVVVVVPDDLVVQLVSSLVSCPDPVSPVSCVVNVHHSSRSSVLVSVLVCVLVVHDDPPDDPVSNVVSVVVVVVVVVVVVVVD

Solvent-accessible surface area (backbone atoms only — not comparable to full-atom values): 6512 Å² total; per-residue (Å²): 132,92,56,102,58,84,65,75,81,63,92,49,74,43,56,57,55,53,50,50,54,44,50,55,43,45,56,56,43,49,75,73,68,64,78,54,66,72,60,48,25,54,54,29,18,58,67,49,69,42,77,89,44,52,64,38,34,66,74,66,74,52,52,45,56,58,56,24,45,54,51,51,50,52,51,41,46,72,76,69,45,91,66,84,95,70,54,74,67,56,54,54,50,49,52,54,53,52,52,52,52,53,53,59,61,65,72,76,112